Protein AF-A0A2X5NMG3-F1 (afdb_monomer)

Sequence (108 aa):
MKKVLAVIGVFCIFLIQPAVRASELTYLFMPAVRQDKPQSMLVMMHGYGANEQDFNDFPVIVPGNMIVVSLRAPLPVAGDSYQWYRGQINRRMLPPISKAAVMQWFRR

Radius of gyration: 22.35 Å; Cα contacts (8 Å, |Δi|>4): 125; chains: 1; bounding box: 40×63×50 Å

InterPro domains:
  IPR029058 Alpha/Beta hydrolase fold [G3DSA:3.40.50.1820] (16-107)
  IPR029058 Alpha/Beta hydrolase fold [SSF53474] (34-88)

Organism: NCBI:txid82987

Mean predicted aligned error: 11.78 Å

Secondary structure (DSSP, 8-state):
-HHHHHHHHHHHHHH---S----PPPEEEE--S--SS--EEEEEE--TTB-GGGGTTGGGTS-TTEEEEEEPPSEE-SSS-EESS-----TTTS----HHHHHHHTT-

Foldseek 3Di:
DVVVVVVVVVVVVVVPDPPDDPPDWDKDKDAQQDPPDAEAEDEAEDAFFAAQCVCVCVCVVDPRRYIYIGTGAPADDDDRTGDPDDDDPPPVPDDPCDPVNVVVVVVD

Structure (mmCIF, N/CA/C/O backbone):
data_AF-A0A2X5NMG3-F1
#
_entry.id   AF-A0A2X5NMG3-F1
#
loop_
_atom_site.group_PDB
_atom_site.id
_atom_site.type_symbol
_atom_site.label_atom_id
_atom_site.label_alt_id
_atom_site.label_comp_id
_atom_site.label_asym_id
_atom_site.label_entity_id
_atom_site.label_seq_id
_atom_site.pdbx_PDB_ins_code
_atom_site.Cartn_x
_atom_site.Cartn_y
_atom_site.Cartn_z
_atom_site.occupancy
_atom_site.B_iso_or_equiv
_atom_site.auth_seq_id
_atom_site.auth_comp_id
_atom_site.auth_asym_id
_atom_site.auth_atom_id
_atom_site.pdbx_PDB_model_num
ATOM 1 N N . MET A 1 1 ? -6.782 45.976 -30.933 1.00 60.94 1 MET A N 1
ATOM 2 C CA . MET A 1 1 ? -5.992 45.917 -29.678 1.00 60.94 1 MET A CA 1
ATOM 3 C C . MET A 1 1 ? -6.681 45.102 -28.576 1.00 60.94 1 MET A C 1
ATOM 5 O O . MET A 1 1 ? -6.083 44.143 -28.115 1.00 60.94 1 MET A O 1
ATOM 9 N N . LYS A 1 2 ? -7.949 45.367 -28.217 1.00 54.38 2 LYS A N 1
ATOM 10 C CA . LYS A 1 2 ? -8.680 44.628 -27.154 1.00 54.38 2 LYS A CA 1
ATOM 11 C C . LYS A 1 2 ? -8.810 43.104 -27.374 1.00 54.38 2 LYS A C 1
ATOM 13 O O . LYS A 1 2 ? -8.700 42.343 -26.423 1.00 54.38 2 LYS A O 1
ATOM 18 N N . LYS A 1 3 ? -8.972 42.652 -28.627 1.00 56.31 3 LYS A N 1
ATOM 19 C CA . LYS A 1 3 ? -9.060 41.215 -28.971 1.00 56.31 3 LYS A CA 1
ATOM 20 C C . LYS A 1 3 ? -7.735 40.457 -28.783 1.00 56.31 3 LYS A C 1
ATOM 22 O O . LYS A 1 3 ? -7.759 39.283 -28.457 1.00 56.31 3 LYS A O 1
ATOM 27 N N . VAL A 1 4 ? -6.593 41.134 -28.936 1.00 62.91 4 VAL A N 1
ATOM 28 C CA . VAL A 1 4 ? -5.257 40.531 -28.762 1.00 62.91 4 VAL A CA 1
ATOM 29 C C . VAL A 1 4 ? -4.932 40.361 -27.276 1.00 62.91 4 VAL A C 1
ATOM 31 O O . VAL A 1 4 ? -4.454 39.304 -26.881 1.00 62.91 4 VAL A O 1
ATOM 34 N N . LEU A 1 5 ? -5.289 41.342 -26.435 1.00 60.06 5 LEU A N 1
ATOM 35 C CA . LEU A 1 5 ? -5.174 41.201 -24.977 1.00 60.06 5 LEU A CA 1
ATOM 36 C C . LEU A 1 5 ? -6.048 40.063 -24.428 1.00 60.06 5 LEU A C 1
ATOM 38 O O . LEU A 1 5 ? -5.608 39.344 -23.537 1.00 60.06 5 LEU A O 1
ATOM 42 N N . ALA A 1 6 ? -7.256 39.869 -24.971 1.00 61.03 6 ALA A N 1
ATOM 43 C CA . ALA A 1 6 ? -8.133 38.773 -24.557 1.00 61.03 6 ALA A CA 1
ATOM 44 C C . ALA A 1 6 ? -7.538 37.390 -24.888 1.00 61.03 6 ALA A C 1
ATOM 46 O O . ALA A 1 6 ? -7.600 36.484 -24.064 1.00 61.03 6 ALA A O 1
ATOM 47 N N . VAL A 1 7 ? -6.909 37.241 -26.059 1.00 63.19 7 VAL A N 1
ATOM 48 C CA . VAL A 1 7 ? -6.270 35.981 -26.482 1.00 63.19 7 VAL A CA 1
ATOM 49 C C . VAL A 1 7 ? -5.044 35.661 -25.621 1.00 63.19 7 VAL A C 1
ATOM 51 O O . VAL A 1 7 ? -4.889 34.524 -25.188 1.00 63.19 7 VAL A O 1
ATOM 54 N N . ILE A 1 8 ? -4.215 36.662 -25.304 1.00 65.62 8 ILE A N 1
ATOM 55 C CA . ILE A 1 8 ? -3.057 36.494 -24.410 1.00 65.62 8 ILE A CA 1
ATOM 56 C C . ILE A 1 8 ? -3.519 36.153 -22.986 1.00 65.62 8 ILE A C 1
ATOM 58 O O . ILE A 1 8 ? -2.953 35.265 -22.357 1.00 65.62 8 ILE A O 1
ATOM 62 N N . GLY A 1 9 ? -4.584 36.796 -22.497 1.00 61.44 9 GLY A N 1
ATOM 63 C CA . GLY A 1 9 ? -5.169 36.497 -21.187 1.00 61.44 9 GLY A CA 1
ATOM 64 C C . GLY A 1 9 ? -5.680 35.058 -21.072 1.00 61.44 9 GLY A C 1
ATOM 65 O O . GLY A 1 9 ? -5.383 34.384 -20.090 1.00 61.44 9 GLY A O 1
ATOM 66 N N . VAL A 1 10 ? -6.382 34.555 -22.094 1.00 65.38 10 VAL A N 1
ATOM 67 C CA . VAL A 1 10 ? -6.840 33.153 -22.142 1.00 65.38 10 VAL A CA 1
ATOM 68 C C . VAL A 1 10 ? -5.656 32.185 -22.239 1.00 65.38 10 VAL A C 1
ATOM 70 O O . VAL A 1 10 ? -5.658 31.161 -21.563 1.00 65.38 10 VAL A O 1
ATOM 73 N N . PHE A 1 11 ? -4.614 32.516 -23.006 1.00 63.69 11 PHE A N 1
ATOM 74 C CA . PHE A 1 11 ? -3.411 31.686 -23.123 1.00 63.69 11 PHE A CA 1
ATOM 75 C C . PHE A 1 11 ? -2.631 31.600 -21.799 1.00 63.69 11 PHE A C 1
ATOM 77 O O . PHE A 1 11 ? -2.198 30.520 -21.412 1.00 63.69 11 PHE A O 1
ATOM 84 N N . CYS A 1 12 ? -2.535 32.700 -21.044 1.00 61.03 12 CYS A N 1
ATOM 85 C CA . CYS A 1 12 ? -1.917 32.710 -19.714 1.00 61.03 12 CYS A CA 1
ATOM 86 C C . CYS A 1 12 ? -2.672 31.843 -18.694 1.00 61.03 12 CYS A C 1
ATOM 88 O O . CYS A 1 12 ? -2.035 31.223 -17.849 1.00 61.03 12 CYS A O 1
ATOM 90 N N . ILE A 1 13 ? -4.003 31.737 -18.792 1.00 61.59 13 ILE A N 1
ATOM 91 C CA . ILE A 1 13 ? -4.808 30.862 -17.918 1.00 61.59 13 ILE A CA 1
ATOM 92 C C . ILE A 1 13 ? -4.492 29.375 -18.168 1.00 61.59 13 ILE A C 1
ATOM 94 O O . ILE A 1 13 ? -4.511 28.586 -17.228 1.00 61.59 13 ILE A O 1
ATOM 98 N N . PHE A 1 14 ? -4.112 28.989 -19.392 1.00 59.09 14 PHE A N 1
ATOM 99 C CA . PHE A 1 14 ? -3.654 27.624 -19.696 1.00 59.09 14 PHE A CA 1
ATOM 100 C C . PHE A 1 14 ? -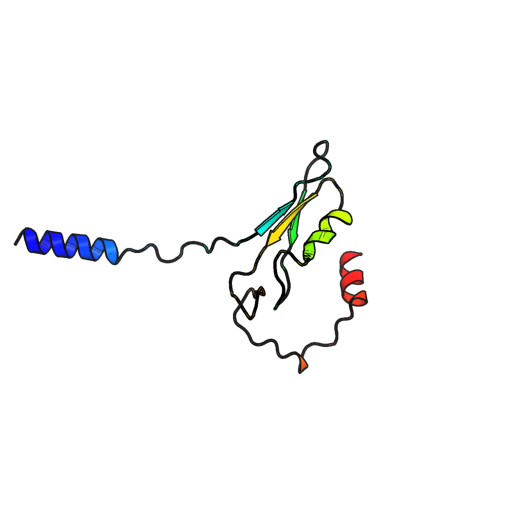2.200 27.344 -19.280 1.00 59.09 14 PHE A C 1
ATOM 102 O O . PHE A 1 14 ? -1.837 26.181 -19.118 1.00 59.09 14 PHE A O 1
ATOM 109 N N . LEU A 1 15 ? -1.377 28.380 -19.082 1.00 59.19 15 LEU A N 1
ATOM 110 C CA . LEU A 1 15 ? 0.008 28.246 -18.605 1.00 59.19 15 LEU A CA 1
ATOM 111 C C . LEU A 1 15 ? 0.109 28.143 -17.075 1.00 59.19 15 LEU A C 1
ATOM 113 O O . LEU A 1 15 ? 1.130 27.693 -16.561 1.00 59.19 15 LEU A O 1
ATOM 117 N N . ILE A 1 16 ? -0.953 28.505 -16.348 1.00 59.59 16 ILE A N 1
ATOM 118 C CA . ILE A 1 16 ? -1.086 28.285 -14.902 1.00 59.59 16 ILE A CA 1
ATOM 119 C C . ILE A 1 16 ? -1.895 26.999 -14.688 1.00 59.59 16 ILE A C 1
ATOM 121 O O . ILE A 1 16 ? -2.983 27.006 -14.116 1.00 59.59 16 ILE A O 1
ATOM 125 N N . GLN A 1 17 ? -1.390 25.864 -15.172 1.00 60.62 17 GLN A N 1
ATOM 126 C CA . GLN A 1 17 ? -1.853 24.599 -14.605 1.00 60.62 17 GLN A CA 1
ATOM 127 C C . GLN A 1 17 ? -1.239 24.476 -13.207 1.00 60.62 17 GLN A C 1
ATOM 129 O O . GLN A 1 17 ? -0.036 24.714 -13.072 1.00 60.62 17 GLN A O 1
ATOM 134 N N . PRO A 1 18 ? -2.008 24.132 -12.157 1.00 56.69 18 PRO A N 1
ATOM 135 C CA . PRO A 1 18 ? -1.425 23.841 -10.857 1.00 56.69 18 PRO A CA 1
ATOM 136 C C . PRO A 1 18 ? -0.464 22.662 -11.022 1.00 56.69 18 PRO A C 1
ATOM 138 O O . PRO A 1 18 ? -0.866 21.508 -11.180 1.00 56.69 18 PRO A O 1
ATOM 141 N N . ALA A 1 19 ? 0.828 22.979 -11.040 1.00 59.25 19 ALA A N 1
ATOM 142 C CA . ALA A 1 19 ? 1.884 21.998 -10.967 1.00 59.25 19 ALA A CA 1
ATOM 143 C C . ALA A 1 19 ? 1.764 21.307 -9.604 1.00 59.25 19 ALA A C 1
ATOM 145 O O . ALA A 1 19 ? 1.772 21.962 -8.565 1.00 59.25 19 ALA A O 1
ATOM 146 N N . VAL A 1 20 ? 1.672 19.977 -9.647 1.00 53.53 20 VAL A N 1
ATOM 147 C CA . VAL A 1 20 ? 1.563 19.055 -8.506 1.00 53.53 20 VAL A CA 1
ATOM 148 C C . VAL A 1 20 ? 0.147 18.939 -7.920 1.00 53.53 20 VAL A C 1
ATOM 150 O O . VAL A 1 20 ? -0.150 19.390 -6.817 1.00 53.53 20 VAL A O 1
ATOM 153 N N . ARG A 1 21 ? -0.724 18.188 -8.612 1.00 56.19 21 ARG A N 1
ATOM 154 C CA . ARG A 1 21 ? -1.707 17.360 -7.893 1.00 56.19 21 ARG A CA 1
ATOM 155 C C . ARG A 1 21 ? -0.905 16.380 -7.037 1.00 56.19 21 ARG A C 1
ATOM 157 O O . ARG A 1 21 ? -0.109 15.620 -7.589 1.00 56.19 21 ARG A O 1
ATOM 164 N N . ALA A 1 22 ? -1.102 16.396 -5.718 1.00 54.22 22 ALA A N 1
ATOM 165 C CA . ALA A 1 22 ? -0.712 15.267 -4.882 1.00 54.22 22 ALA A CA 1
ATOM 166 C C . ALA A 1 22 ? -1.275 14.005 -5.548 1.00 54.22 22 ALA A C 1
ATOM 168 O O . ALA A 1 22 ? -2.470 13.945 -5.841 1.00 54.22 22 ALA A O 1
ATOM 169 N N . SER A 1 23 ? -0.409 13.061 -5.912 1.00 66.62 23 SER A N 1
ATOM 170 C CA . SER A 1 23 ? -0.841 11.838 -6.578 1.00 66.62 23 SER A CA 1
ATOM 171 C C . SER A 1 23 ? -1.738 11.073 -5.614 1.00 66.62 23 SER A C 1
ATOM 173 O O . SER A 1 23 ? -1.250 10.551 -4.611 1.00 66.62 23 SER A O 1
ATOM 175 N N . GLU A 1 24 ? -3.040 11.040 -5.887 1.00 84.06 24 GLU A N 1
ATOM 176 C CA . GLU A 1 24 ? -3.960 10.187 -5.147 1.00 84.06 24 GLU A CA 1
ATOM 177 C C . GLU A 1 24 ? -3.531 8.733 -5.346 1.00 84.06 24 GLU A C 1
ATOM 179 O O . GLU A 1 24 ? -3.360 8.270 -6.477 1.00 84.06 24 GLU A O 1
ATOM 184 N N . LEU A 1 25 ? -3.290 8.031 -4.240 1.00 92.81 25 LEU A N 1
ATOM 185 C CA . LEU A 1 25 ? -2.974 6.611 -4.276 1.00 92.81 25 LEU A CA 1
ATOM 186 C C . LEU A 1 25 ? -4.274 5.820 -4.373 1.00 92.81 25 LEU A C 1
ATOM 188 O O . LEU A 1 25 ? -5.251 6.122 -3.692 1.00 92.81 25 LEU A O 1
ATOM 192 N N . THR A 1 26 ? -4.268 4.780 -5.201 1.00 94.88 26 THR A N 1
ATOM 193 C CA . THR A 1 26 ? -5.313 3.751 -5.157 1.00 94.88 26 THR A CA 1
ATOM 194 C C . THR A 1 26 ? -5.118 2.911 -3.897 1.00 94.88 26 THR A C 1
ATOM 196 O O . THR A 1 26 ? -3.983 2.660 -3.492 1.00 94.88 26 THR A O 1
ATOM 199 N N . TYR A 1 27 ? -6.208 2.488 -3.262 1.00 95.12 27 TYR A N 1
ATOM 200 C CA . TYR A 1 27 ? -6.145 1.685 -2.047 1.00 95.12 27 TYR A CA 1
ATOM 201 C C . TYR A 1 27 ? -7.347 0.752 -1.910 1.00 95.12 27 TYR A C 1
ATOM 203 O O . TYR A 1 27 ? -8.416 1.007 -2.464 1.00 95.12 27 TYR A O 1
ATOM 211 N N . LEU A 1 28 ? -7.170 -0.301 -1.114 1.00 95.00 28 LEU A N 1
ATOM 212 C CA . LEU A 1 28 ? -8.258 -1.103 -0.567 1.00 95.00 28 LEU A CA 1
ATOM 213 C C . LEU A 1 28 ? -8.520 -0.686 0.872 1.00 95.00 28 LEU A C 1
ATOM 215 O O . LEU A 1 28 ? -7.589 -0.555 1.668 1.00 95.00 28 LEU A O 1
ATOM 219 N N . PHE A 1 29 ? -9.794 -0.500 1.197 1.00 94.25 29 PHE A N 1
ATOM 220 C CA . PHE A 1 29 ? -10.257 -0.181 2.538 1.00 94.25 29 PHE A CA 1
ATOM 221 C C . PHE A 1 29 ? -11.028 -1.360 3.112 1.00 94.25 29 PHE A C 1
ATOM 223 O O . PHE A 1 29 ? -11.994 -1.837 2.518 1.00 94.25 29 PHE A O 1
ATOM 230 N N . MET A 1 30 ? -10.609 -1.802 4.289 1.00 92.56 30 MET A N 1
ATOM 231 C CA . MET A 1 30 ? -11.204 -2.912 5.010 1.00 92.56 30 MET A CA 1
ATOM 232 C C . MET A 1 30 ? -11.586 -2.416 6.411 1.00 92.56 30 MET A C 1
ATOM 234 O O . MET A 1 30 ? -10.706 -2.042 7.195 1.00 92.56 30 MET A O 1
ATOM 238 N N . PRO A 1 31 ? -12.890 -2.345 6.732 1.00 92.69 31 PRO A N 1
ATOM 239 C CA . PRO A 1 31 ? -13.344 -1.841 8.019 1.00 92.69 31 PRO A CA 1
ATOM 240 C C . PRO A 1 31 ? -12.979 -2.806 9.151 1.00 92.69 31 PRO A C 1
AT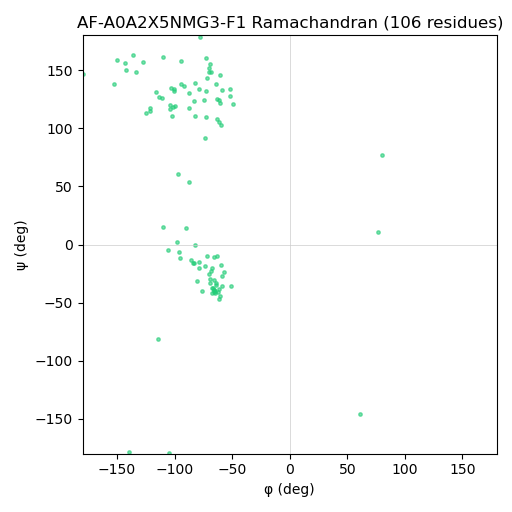OM 242 O O . PRO A 1 31 ? -12.857 -4.014 8.946 1.00 92.69 31 PRO A O 1
ATOM 245 N N . ALA A 1 32 ? -12.871 -2.273 10.368 1.00 93.69 32 ALA A N 1
ATOM 246 C CA . ALA A 1 32 ? -12.698 -3.108 11.548 1.00 93.69 32 ALA A CA 1
ATOM 247 C C . ALA A 1 32 ? -13.926 -4.003 11.772 1.00 93.69 32 ALA A C 1
ATOM 249 O O . ALA A 1 32 ? -15.069 -3.544 11.695 1.00 93.69 32 ALA A O 1
ATOM 250 N N . VAL A 1 33 ? -13.674 -5.264 12.125 1.00 91.69 33 VAL A N 1
ATOM 251 C CA . VAL A 1 33 ? -14.713 -6.252 12.460 1.00 91.69 33 VAL A CA 1
ATOM 252 C C . VAL A 1 33 ? -15.445 -5.862 13.748 1.00 91.69 33 VAL A C 1
ATOM 254 O O . VAL A 1 33 ? -16.653 -6.041 13.872 1.00 91.69 33 VAL A O 1
ATOM 257 N N . ARG A 1 34 ? -14.715 -5.305 14.719 1.00 92.06 34 ARG A N 1
ATOM 258 C CA . ARG A 1 34 ? -15.236 -4.827 16.000 1.00 92.06 34 ARG A CA 1
ATOM 259 C C . ARG A 1 34 ? -15.363 -3.314 15.990 1.00 92.06 34 ARG A C 1
ATOM 261 O O . ARG A 1 34 ? -14.363 -2.599 16.017 1.00 92.06 34 ARG A O 1
ATOM 268 N N . GLN A 1 35 ? -16.604 -2.846 15.991 1.00 91.81 35 GLN A N 1
ATOM 269 C CA . GLN A 1 35 ? -16.938 -1.421 16.069 1.00 91.81 35 GLN A CA 1
ATOM 270 C C . GLN A 1 35 ? -17.252 -0.963 17.502 1.00 91.81 35 GLN A C 1
ATOM 272 O O . GLN A 1 35 ? -17.397 0.225 17.755 1.00 91.81 35 GLN A O 1
ATOM 277 N N . ASP A 1 36 ? -17.310 -1.898 18.453 1.00 94.31 36 ASP A N 1
ATOM 278 C CA . ASP A 1 36 ? -17.590 -1.655 19.872 1.00 94.31 36 ASP A CA 1
ATOM 279 C C . ASP A 1 36 ? -16.358 -1.207 20.682 1.00 94.31 36 ASP A C 1
ATOM 281 O O . ASP A 1 36 ? -16.441 -0.995 21.890 1.00 94.31 36 ASP A O 1
ATOM 285 N N . LYS A 1 37 ? -15.195 -1.089 20.035 1.00 92.25 37 LYS A N 1
ATOM 286 C CA . LYS A 1 37 ? -13.911 -0.756 20.663 1.00 92.25 37 LYS A CA 1
ATOM 287 C C . LYS A 1 37 ? -13.241 0.426 19.964 1.00 92.25 37 LYS A C 1
ATOM 289 O O . LYS A 1 37 ? -13.483 0.627 18.775 1.00 92.25 37 LYS A O 1
ATOM 294 N N . PRO A 1 38 ? -12.340 1.158 20.653 1.00 95.38 38 PRO A N 1
ATOM 295 C CA . PRO A 1 38 ? -11.472 2.130 20.001 1.00 95.38 38 PRO A CA 1
ATOM 296 C C . PRO A 1 38 ? -10.739 1.494 18.820 1.00 95.38 38 PRO A C 1
ATOM 298 O O . PRO A 1 38 ? -10.124 0.428 18.959 1.00 95.38 38 PRO A O 1
ATOM 301 N N . GLN A 1 39 ? -10.838 2.146 17.667 1.00 95.62 39 GLN A N 1
ATOM 302 C CA . GLN A 1 39 ? -10.271 1.650 16.424 1.00 95.62 39 GLN A CA 1
ATOM 303 C C . GLN A 1 39 ? -8.859 2.194 16.227 1.00 95.62 39 GLN A C 1
ATOM 305 O O . GLN A 1 39 ? -8.604 3.382 16.429 1.00 95.62 39 GLN A O 1
ATOM 310 N N . SER A 1 40 ? -7.946 1.324 15.812 1.00 95.00 40 SER A N 1
ATOM 311 C CA . SER A 1 40 ? -6.638 1.715 15.285 1.00 95.00 40 SER A CA 1
ATOM 312 C C . SER A 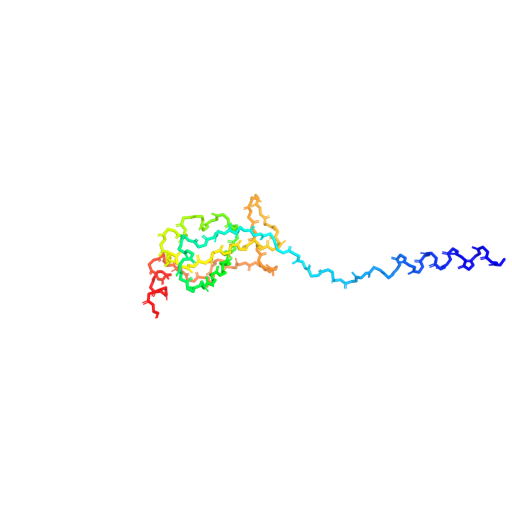1 40 ? -6.581 1.430 13.787 1.00 95.00 40 SER A C 1
ATOM 314 O O . SER A 1 40 ? -7.398 0.680 13.258 1.00 95.00 40 SER A O 1
ATOM 316 N N . MET A 1 41 ? -5.642 2.056 13.083 1.00 94.56 41 MET A N 1
ATOM 317 C CA . MET A 1 41 ? -5.489 1.885 11.640 1.00 94.56 41 MET A CA 1
ATOM 318 C C . MET A 1 41 ? -4.145 1.240 11.320 1.00 94.56 41 MET A C 1
ATOM 320 O O . MET A 1 41 ? -3.105 1.691 11.798 1.00 94.56 41 MET A O 1
ATOM 324 N N . LEU A 1 42 ? -4.177 0.205 10.486 1.00 93.06 42 LEU A N 1
ATOM 325 C CA . LEU A 1 42 ? -3.014 -0.400 9.858 1.00 93.06 42 LEU A CA 1
ATOM 326 C C . LEU A 1 42 ? -2.960 0.040 8.397 1.00 93.06 42 LEU A C 1
ATOM 328 O O . LEU A 1 42 ? -3.846 -0.294 7.612 1.00 93.06 42 LEU A O 1
ATOM 332 N N . VAL A 1 43 ? -1.903 0.763 8.033 1.00 94.38 43 VAL A N 1
ATOM 333 C CA . VAL A 1 43 ? -1.615 1.119 6.640 1.00 94.38 43 VAL A CA 1
ATOM 334 C C . VAL A 1 43 ? -0.560 0.154 6.112 1.00 94.38 43 VAL A C 1
ATOM 336 O O . VAL A 1 43 ? 0.546 0.085 6.645 1.00 94.38 43 VAL A O 1
ATOM 339 N N . MET A 1 44 ? -0.903 -0.600 5.073 1.00 93.19 44 MET A N 1
ATOM 340 C CA . MET A 1 44 ? -0.025 -1.582 4.444 1.00 93.19 44 MET A CA 1
ATOM 341 C C . MET A 1 44 ? 0.537 -1.031 3.137 1.00 93.19 44 MET A C 1
ATOM 343 O O . MET A 1 44 ? -0.187 -0.478 2.309 1.00 93.19 44 MET A O 1
ATOM 347 N N . MET A 1 45 ? 1.842 -1.216 2.950 1.00 95.00 45 MET A N 1
ATOM 348 C CA . MET A 1 45 ? 2.566 -0.841 1.740 1.00 95.00 45 MET A CA 1
ATOM 349 C C . MET A 1 45 ? 3.226 -2.089 1.165 1.00 95.00 45 MET A C 1
ATOM 351 O O . MET A 1 45 ? 4.069 -2.708 1.817 1.00 95.00 45 MET A O 1
ATOM 355 N N . HIS A 1 46 ? 2.836 -2.475 -0.048 1.00 93.44 46 HIS A N 1
ATOM 356 C CA . HIS A 1 46 ? 3.380 -3.668 -0.690 1.00 93.44 46 HIS A CA 1
ATOM 357 C C . HIS A 1 46 ? 4.827 -3.456 -1.169 1.00 93.44 46 HIS A C 1
ATOM 359 O O . HIS A 1 46 ? 5.300 -2.327 -1.337 1.00 93.44 46 HIS A O 1
ATOM 365 N N . GLY A 1 47 ? 5.539 -4.563 -1.400 1.00 91.12 47 GLY A N 1
ATOM 366 C CA . GLY A 1 47 ? 6.896 -4.560 -1.953 1.00 91.12 47 GLY A CA 1
ATOM 367 C C . GLY A 1 47 ? 6.938 -4.326 -3.470 1.00 91.12 47 GLY A C 1
ATOM 368 O O . GLY A 1 47 ? 5.915 -4.206 -4.133 1.00 91.12 47 GLY A O 1
ATOM 369 N N . TYR A 1 48 ? 8.136 -4.280 -4.052 1.00 91.12 48 TYR A N 1
ATOM 370 C CA . TYR A 1 48 ? 8.306 -4.167 -5.507 1.00 91.12 48 TYR A CA 1
ATOM 371 C C . TYR A 1 48 ? 7.643 -5.332 -6.258 1.00 91.12 48 TYR A C 1
ATOM 373 O O . TYR A 1 48 ? 7.894 -6.493 -5.929 1.00 91.12 48 TYR A O 1
ATOM 381 N N . GLY A 1 49 ? 6.884 -5.029 -7.315 1.00 91.44 49 GLY A N 1
ATOM 382 C CA . GLY A 1 49 ? 6.281 -6.048 -8.181 1.00 91.44 49 GLY A CA 1
ATOM 383 C C . GLY A 1 49 ? 5.048 -6.733 -7.578 1.00 91.44 49 GLY A C 1
ATOM 384 O O . GLY A 1 49 ? 4.587 -7.723 -8.133 1.00 91.44 49 GLY A O 1
ATOM 385 N N . ALA A 1 50 ? 4.541 -6.196 -6.471 1.00 93.75 50 ALA A N 1
ATOM 386 C CA . ALA A 1 50 ? 3.287 -6.559 -5.822 1.00 93.75 50 ALA A CA 1
ATOM 387 C C . ALA A 1 50 ? 2.221 -5.477 -6.092 1.00 93.75 50 ALA A C 1
ATOM 389 O O . ALA A 1 50 ? 2.498 -4.475 -6.768 1.00 93.75 50 ALA A O 1
ATOM 390 N N . ASN A 1 51 ? 1.021 -5.666 -5.557 1.00 95.75 51 ASN A N 1
ATOM 391 C CA . ASN A 1 51 ? -0.057 -4.687 -5.543 1.00 95.75 51 ASN A CA 1
ATOM 392 C C . ASN A 1 51 ? -0.795 -4.693 -4.185 1.00 95.75 51 ASN A C 1
ATOM 394 O O . ASN A 1 51 ? -0.425 -5.383 -3.236 1.00 95.75 51 ASN A O 1
ATOM 398 N N . GLU A 1 52 ? -1.822 -3.866 -4.059 1.00 95.38 52 GLU A N 1
ATOM 399 C CA . GLU A 1 52 ? -2.631 -3.702 -2.851 1.00 95.38 52 GLU A CA 1
ATOM 400 C C . GLU A 1 52 ? -3.481 -4.930 -2.475 1.00 95.38 52 GLU A C 1
ATOM 402 O O . GLU A 1 52 ? -3.872 -5.048 -1.313 1.00 95.38 52 GLU A O 1
ATOM 407 N N . GLN A 1 53 ? -3.756 -5.843 -3.411 1.00 94.94 53 GLN A N 1
ATOM 408 C CA . GLN A 1 53 ? -4.547 -7.061 -3.188 1.00 94.94 53 GLN A CA 1
ATOM 409 C C . GLN A 1 53 ? -3.718 -8.208 -2.591 1.00 94.94 53 GLN A C 1
ATOM 411 O O . GLN A 1 53 ? -4.287 -9.143 -2.029 1.00 94.94 53 GLN A O 1
ATOM 416 N N . ASP A 1 54 ? -2.384 -8.131 -2.637 1.00 90.06 54 ASP A N 1
ATOM 417 C CA . ASP A 1 54 ? -1.492 -9.179 -2.111 1.00 90.06 54 ASP A CA 1
ATOM 418 C C . ASP A 1 54 ? -1.613 -9.389 -0.587 1.00 90.06 54 ASP A C 1
ATOM 420 O O . ASP A 1 54 ? -1.091 -10.362 -0.039 1.00 90.06 54 ASP A O 1
ATOM 424 N N . PHE A 1 55 ? -2.324 -8.497 0.110 1.00 83.88 55 PHE A N 1
ATOM 425 C CA . PHE A 1 55 ? -2.599 -8.575 1.545 1.00 83.88 55 PHE A CA 1
ATOM 426 C C . PHE A 1 55 ? -4.063 -8.885 1.892 1.00 83.88 55 PHE A C 1
ATOM 428 O O . PHE A 1 55 ? -4.457 -8.701 3.043 1.00 83.88 55 PHE A O 1
ATOM 435 N N . ASN A 1 56 ? -4.884 -9.350 0.949 1.00 82.56 56 ASN A N 1
ATOM 436 C CA . ASN A 1 56 ? -6.320 -9.550 1.192 1.00 82.56 56 ASN A CA 1
ATOM 437 C C . ASN A 1 56 ? -6.644 -10.526 2.340 1.00 82.56 56 ASN A C 1
ATOM 439 O O . ASN A 1 56 ? -7.668 -10.360 2.998 1.00 82.56 56 ASN A O 1
ATOM 443 N N . ASP A 1 57 ? -5.761 -11.483 2.639 1.00 81.56 57 ASP A N 1
ATOM 444 C CA . ASP A 1 57 ? -5.946 -12.431 3.749 1.00 81.56 57 ASP A CA 1
ATOM 445 C C . ASP A 1 57 ? -5.442 -11.889 5.104 1.00 81.56 57 ASP A C 1
ATOM 447 O O . ASP A 1 57 ? -5.743 -12.440 6.165 1.00 81.56 57 ASP A O 1
ATOM 451 N N . PHE A 1 58 ? -4.677 -10.792 5.104 1.00 77.44 58 PHE A N 1
ATOM 452 C CA . PHE A 1 58 ? -4.045 -10.224 6.300 1.00 77.44 58 PHE A CA 1
ATOM 453 C C . PHE A 1 58 ? -5.030 -9.710 7.374 1.00 77.44 58 PHE A C 1
ATOM 455 O O . PHE A 1 58 ? -4.745 -9.877 8.561 1.00 77.44 58 PHE A O 1
ATOM 462 N N . PRO A 1 59 ? -6.208 -9.143 7.038 1.00 79.12 59 PRO A N 1
ATOM 463 C CA . PRO A 1 59 ? -7.206 -8.748 8.033 1.00 79.12 59 PRO A CA 1
ATOM 464 C C . PRO A 1 59 ? -7.674 -9.888 8.949 1.00 79.12 59 PRO A C 1
ATOM 466 O O . PRO A 1 59 ? -8.125 -9.631 10.061 1.00 79.12 59 PRO A O 1
ATOM 469 N N . VAL A 1 60 ? -7.554 -11.147 8.512 1.00 79.38 60 VAL A N 1
ATOM 470 C CA . VAL A 1 60 ? -7.958 -12.322 9.301 1.00 79.38 60 VAL A CA 1
ATOM 471 C C . VAL A 1 60 ? -7.030 -12.551 10.501 1.00 79.38 60 VAL A C 1
ATOM 473 O O . VAL A 1 60 ? -7.444 -13.139 11.498 1.00 79.38 60 VAL A O 1
ATOM 476 N N . ILE A 1 61 ? -5.779 -12.082 10.429 1.00 84.12 61 ILE A N 1
ATOM 477 C CA . ILE A 1 61 ? -4.746 -12.344 11.444 1.00 84.12 61 ILE A CA 1
ATOM 478 C C . ILE A 1 61 ? -4.434 -11.140 12.343 1.00 84.12 61 ILE A C 1
ATOM 480 O O . ILE A 1 61 ? -3.655 -11.275 13.288 1.00 84.12 61 ILE A O 1
ATOM 484 N N . VAL A 1 62 ? -5.023 -9.972 12.077 1.00 86.62 62 VAL A N 1
ATOM 485 C CA . VAL A 1 62 ? -4.845 -8.763 12.900 1.00 86.62 62 VAL A CA 1
ATOM 486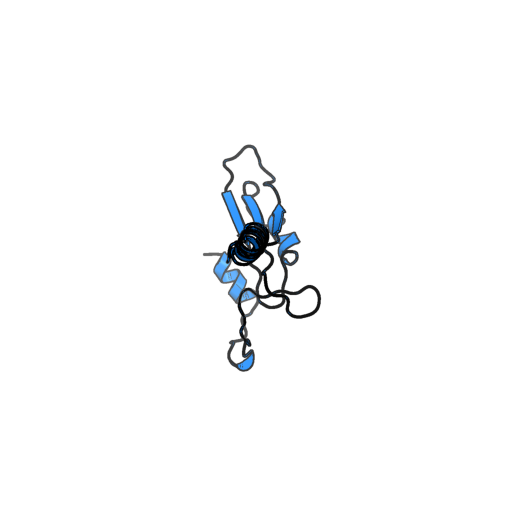 C C . VAL A 1 62 ? -5.959 -8.634 13.950 1.00 86.62 62 VAL A C 1
ATOM 488 O O . VAL A 1 62 ? -7.036 -9.212 13.793 1.00 86.62 62 VAL A O 1
ATOM 491 N N . PRO A 1 63 ? -5.741 -7.879 15.044 1.00 91.69 63 PRO A N 1
ATOM 492 C CA . PRO A 1 63 ? -6.793 -7.589 16.012 1.00 91.69 63 PRO A CA 1
ATOM 493 C C . PRO A 1 63 ? -8.068 -7.034 15.357 1.00 91.69 63 PRO A C 1
ATOM 495 O O . PRO A 1 63 ? -8.025 -6.109 14.552 1.00 91.69 63 PRO A O 1
ATOM 498 N N . GLY A 1 64 ? -9.232 -7.558 15.751 1.00 91.50 64 GLY A N 1
ATOM 499 C CA . GLY A 1 64 ? -10.508 -7.223 15.105 1.00 91.50 64 GLY A CA 1
ATOM 500 C C . GLY A 1 64 ? -10.971 -5.766 15.251 1.00 91.50 64 GLY A C 1
ATOM 501 O O . GLY A 1 64 ? -11.923 -5.379 14.584 1.00 91.50 64 GLY A O 1
ATOM 502 N N . ASN A 1 65 ? -10.338 -4.952 16.103 1.00 94.56 65 ASN A N 1
ATOM 503 C CA . ASN A 1 65 ? -10.610 -3.513 16.229 1.00 94.56 65 ASN A CA 1
ATOM 504 C C . ASN A 1 65 ? -9.733 -2.648 15.301 1.00 94.56 65 ASN A C 1
ATOM 506 O O . ASN A 1 65 ? -9.645 -1.440 15.509 1.00 94.56 65 ASN A O 1
ATOM 510 N N . MET A 1 66 ? -9.063 -3.241 14.309 1.00 94.38 66 MET A N 1
ATOM 511 C CA . MET A 1 66 ? -8.216 -2.510 13.367 1.00 94.38 66 MET A CA 1
ATOM 512 C C . MET A 1 66 ? -8.922 -2.258 12.035 1.00 94.38 66 MET A C 1
ATOM 514 O O . MET A 1 66 ? -9.468 -3.175 11.430 1.00 94.38 66 MET A O 1
ATOM 518 N N . ILE A 1 67 ? -8.860 -1.017 11.561 1.00 94.81 67 ILE A N 1
ATOM 519 C CA . ILE A 1 67 ? -9.124 -0.653 10.167 1.00 94.81 67 ILE A CA 1
ATOM 520 C C . ILE A 1 67 ? -7.868 -0.992 9.368 1.00 94.81 67 ILE A C 1
ATOM 522 O O . ILE A 1 67 ? -6.766 -0.627 9.778 1.00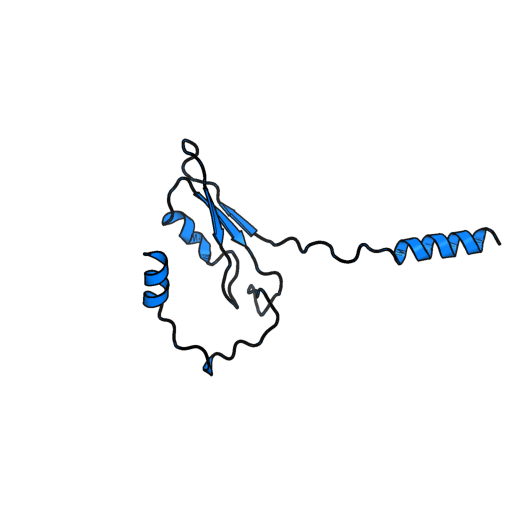 94.81 67 ILE A O 1
ATOM 526 N N . VAL A 1 68 ? -8.019 -1.648 8.223 1.00 94.12 68 VAL A N 1
ATOM 527 C CA . VAL A 1 68 ? -6.895 -1.997 7.351 1.00 94.12 68 VAL A CA 1
ATOM 528 C C . VAL A 1 68 ? -7.011 -1.225 6.039 1.00 94.12 68 VAL A C 1
ATOM 530 O O . VAL A 1 68 ? -8.040 -1.263 5.366 1.00 94.12 68 VAL A O 1
ATOM 533 N N . VAL A 1 69 ? -5.944 -0.517 5.671 1.00 95.25 69 VAL A N 1
ATOM 534 C CA . VAL A 1 69 ? -5.827 0.216 4.407 1.00 95.25 69 VAL A CA 1
ATOM 535 C C . VAL A 1 69 ? -4.617 -0.318 3.651 1.00 95.25 69 VAL A C 1
ATOM 537 O O . VAL A 1 69 ? -3.489 -0.166 4.112 1.00 95.25 69 VAL A O 1
ATOM 540 N N . SER A 1 70 ? -4.833 -0.943 2.496 1.00 95.19 70 SER A N 1
ATOM 541 C CA . SER A 1 70 ? -3.756 -1.455 1.640 1.00 95.19 70 SER A CA 1
ATO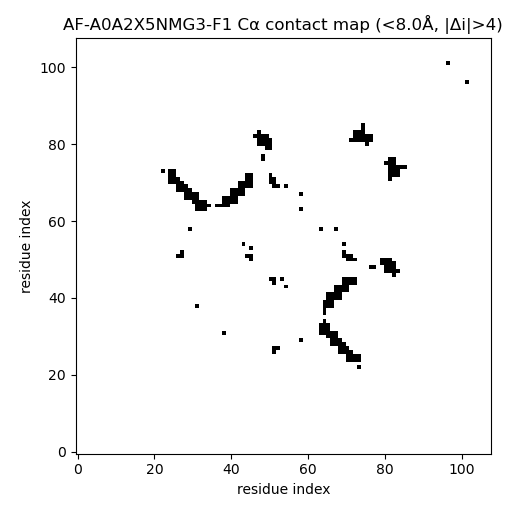M 542 C C . SER A 1 70 ? -3.525 -0.503 0.476 1.00 95.19 70 SER A C 1
ATOM 544 O O . SER A 1 70 ? -4.443 -0.264 -0.304 1.00 95.19 70 SER A O 1
ATOM 546 N N . LEU A 1 71 ? -2.331 0.079 0.368 1.00 96.00 71 LEU A N 1
ATOM 547 C CA . LEU A 1 71 ? -2.021 1.089 -0.643 1.00 96.00 71 LEU A CA 1
ATOM 548 C C . LEU A 1 71 ? -1.384 0.466 -1.887 1.00 96.00 71 LEU A C 1
ATOM 550 O O . LEU A 1 71 ? -0.460 -0.337 -1.765 1.00 96.00 71 LEU A O 1
ATOM 554 N N . ARG A 1 72 ? -1.801 0.924 -3.071 1.00 96.06 72 ARG A N 1
ATOM 555 C CA . ARG A 1 72 ? -1.147 0.660 -4.359 1.00 96.06 72 ARG A CA 1
ATOM 556 C C . ARG A 1 72 ? -0.066 1.703 -4.609 1.00 96.06 72 ARG A C 1
ATOM 558 O O . ARG A 1 72 ? -0.330 2.906 -4.549 1.00 96.06 72 ARG A O 1
ATOM 565 N N . ALA A 1 73 ? 1.134 1.258 -4.955 1.00 95.44 73 ALA A N 1
ATOM 566 C CA . ALA A 1 73 ? 2.199 2.167 -5.348 1.00 95.44 73 ALA A CA 1
ATOM 567 C C . ALA A 1 73 ? 1.894 2.859 -6.702 1.00 95.44 73 ALA A C 1
ATOM 569 O O . ALA A 1 73 ? 1.264 2.265 -7.576 1.00 95.44 73 ALA A O 1
ATOM 570 N N . PRO A 1 74 ? 2.341 4.107 -6.929 1.00 94.56 74 PRO A N 1
ATOM 571 C CA . PRO A 1 74 ? 1.875 4.906 -8.068 1.00 94.56 74 PRO A CA 1
ATOM 572 C C . PRO A 1 74 ? 2.524 4.550 -9.414 1.00 94.56 74 PRO A C 1
ATOM 574 O O . PRO A 1 74 ? 2.044 4.994 -10.456 1.00 94.56 74 PRO A O 1
ATOM 577 N N . LEU A 1 75 ? 3.634 3.802 -9.427 1.00 93.50 75 LEU A N 1
ATOM 578 C CA . LEU A 1 75 ? 4.370 3.505 -10.657 1.00 93.50 75 LEU A CA 1
ATOM 579 C C . LEU A 1 75 ? 4.094 2.063 -11.107 1.00 93.50 75 LEU A C 1
ATOM 581 O O . LEU A 1 75 ? 4.436 1.142 -10.364 1.00 93.50 75 LEU A O 1
ATOM 585 N N . PRO A 1 76 ? 3.542 1.834 -12.311 1.00 93.56 76 PRO A N 1
ATOM 586 C CA . PRO A 1 76 ? 3.370 0.485 -12.841 1.00 93.56 76 PRO A CA 1
ATOM 587 C C . PRO A 1 76 ? 4.721 -0.143 -13.222 1.00 93.56 76 PRO A C 1
ATOM 589 O O . PRO A 1 76 ? 5.667 0.566 -13.584 1.00 93.56 76 PRO A O 1
ATOM 592 N N . VAL A 1 77 ? 4.805 -1.475 -13.153 1.00 89.94 77 VAL A N 1
ATOM 593 C CA . VAL A 1 77 ? 5.974 -2.266 -13.577 1.00 89.94 77 VAL A CA 1
ATOM 594 C C . VAL A 1 77 ? 5.629 -3.153 -14.778 1.00 89.94 77 VAL A C 1
ATOM 596 O O . VAL A 1 77 ? 5.938 -2.786 -15.909 1.00 89.94 77 VAL A O 1
ATOM 599 N N . ALA A 1 78 ? 5.002 -4.311 -14.555 1.00 90.31 78 ALA A N 1
ATOM 600 C CA . ALA A 1 78 ? 4.554 -5.234 -1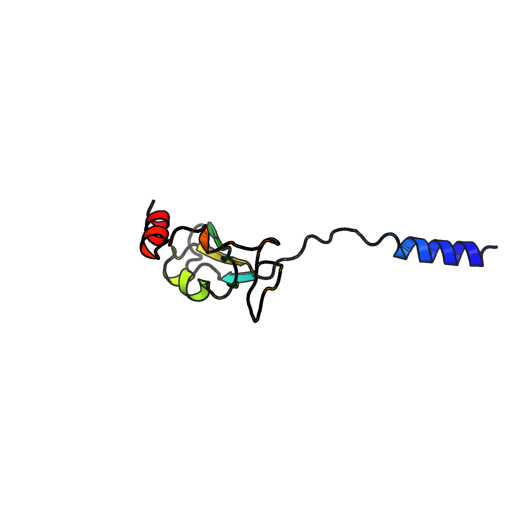5.601 1.00 90.31 78 ALA A CA 1
ATOM 601 C C . ALA A 1 78 ? 3.344 -6.042 -15.112 1.00 90.31 78 ALA A C 1
ATOM 603 O O . ALA A 1 78 ? 3.334 -6.509 -13.974 1.00 90.31 78 ALA A O 1
ATOM 604 N N . GLY A 1 79 ? 2.332 -6.232 -15.960 1.00 93.00 79 GLY A N 1
ATOM 605 C CA . GLY A 1 79 ? 1.056 -6.800 -15.509 1.00 93.00 79 GLY A CA 1
ATOM 606 C C . GLY A 1 79 ? 0.391 -5.921 -14.439 1.00 93.00 79 GLY A C 1
ATOM 607 O O . GLY A 1 79 ? 0.538 -4.701 -14.472 1.00 93.00 79 GLY A O 1
ATOM 608 N N . ASP A 1 80 ? -0.308 -6.538 -13.485 1.00 94.69 80 ASP A N 1
ATOM 609 C CA . ASP A 1 80 ? -0.966 -5.850 -12.359 1.00 94.69 80 ASP A CA 1
ATOM 610 C C . ASP A 1 80 ? -0.010 -5.671 -11.164 1.00 94.69 80 ASP A C 1
ATOM 612 O O . ASP A 1 80 ? -0.273 -6.132 -10.056 1.00 94.69 80 ASP A O 1
ATOM 616 N N . SER A 1 81 ? 1.159 -5.067 -11.407 1.00 95.31 81 SER A N 1
ATOM 617 C CA . SER A 1 81 ? 2.197 -4.873 -10.387 1.00 95.31 81 SER A CA 1
ATOM 618 C C . SER A 1 81 ? 2.777 -3.461 -10.370 1.00 95.31 81 SER A C 1
ATOM 620 O O . SER A 1 81 ? 2.882 -2.794 -11.407 1.00 95.31 81 SER A O 1
ATOM 622 N N . TYR A 1 82 ? 3.185 -3.013 -9.178 1.00 95.19 82 TYR A N 1
ATOM 623 C CA . TYR A 1 82 ? 3.527 -1.617 -8.909 1.00 95.19 82 TYR A CA 1
ATOM 624 C C . TYR A 1 82 ? 4.818 -1.451 -8.082 1.00 95.19 82 TYR A C 1
ATOM 626 O O . TYR A 1 82 ? 5.320 -2.383 -7.444 1.00 95.19 82 TYR A O 1
ATOM 634 N N . GLN A 1 83 ? 5.383 -0.239 -8.096 1.00 94.44 83 GLN A N 1
ATOM 635 C CA . GLN A 1 83 ? 6.573 0.162 -7.334 1.00 94.44 83 GLN A CA 1
ATOM 636 C C . GLN A 1 83 ? 6.462 1.604 -6.806 1.00 94.44 83 GLN A C 1
ATOM 638 O O . GLN A 1 83 ? 5.829 2.467 -7.415 1.00 94.44 83 GLN A O 1
ATOM 643 N N . TRP A 1 84 ? 7.097 1.879 -5.664 1.00 93.56 84 TRP A N 1
ATOM 644 C CA . TRP A 1 84 ? 7.015 3.178 -4.976 1.00 93.56 84 TRP A CA 1
ATOM 645 C C . TRP A 1 84 ? 7.926 4.250 -5.564 1.00 93.56 84 TRP A C 1
ATOM 647 O O . TRP A 1 84 ? 7.608 5.435 -5.543 1.00 93.56 84 TRP A O 1
ATOM 657 N N . TYR A 1 85 ? 9.067 3.832 -6.095 1.00 91.19 85 TYR A N 1
ATOM 658 C CA . TYR A 1 85 ? 10.089 4.712 -6.633 1.00 91.19 85 TYR A CA 1
ATOM 659 C C . TYR A 1 85 ? 10.724 4.066 -7.859 1.00 91.19 85 TYR A C 1
ATOM 661 O O . TYR A 1 85 ? 10.699 2.848 -8.033 1.00 91.19 85 TYR A O 1
ATOM 669 N N . ARG A 1 86 ? 11.296 4.901 -8.727 1.00 87.12 86 ARG A N 1
ATOM 670 C CA . ARG A 1 86 ? 12.074 4.426 -9.870 1.00 87.12 86 ARG A CA 1
ATOM 671 C C . ARG A 1 86 ? 13.418 3.918 -9.361 1.00 87.12 86 ARG A C 1
ATOM 673 O O . ARG A 1 86 ? 14.152 4.657 -8.715 1.00 87.12 86 ARG A O 1
ATOM 680 N N . GLY A 1 87 ? 13.748 2.676 -9.673 1.00 76.56 87 GLY A N 1
ATOM 681 C CA . GLY A 1 87 ? 15.037 2.087 -9.340 1.00 76.56 87 GLY A CA 1
ATOM 682 C C . GLY A 1 87 ? 15.107 0.656 -9.843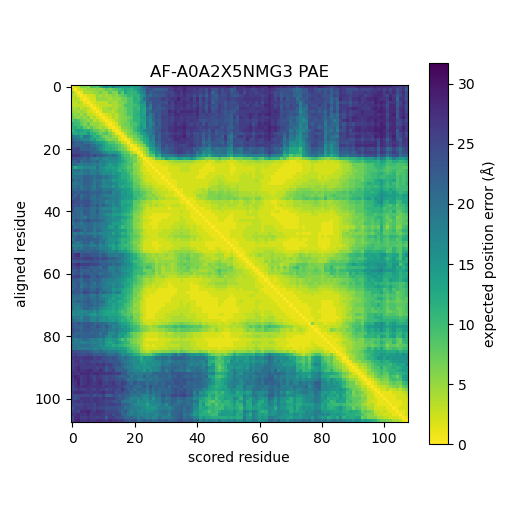 1.00 76.56 87 GLY A C 1
ATOM 683 O O . GLY A 1 87 ? 14.095 -0.040 -9.894 1.00 76.56 87 GLY A O 1
ATOM 684 N N . GLN A 1 88 ? 16.295 0.209 -10.239 1.00 66.00 88 GLN A N 1
ATOM 685 C CA . GLN A 1 88 ? 16.515 -1.209 -10.493 1.00 66.00 88 GLN A CA 1
ATOM 686 C C . GLN A 1 88 ? 16.928 -1.873 -9.184 1.00 66.00 88 GLN A C 1
ATOM 688 O O . GLN A 1 88 ? 17.968 -1.544 -8.615 1.00 66.00 88 GLN A O 1
ATOM 693 N N . ILE A 1 89 ? 16.123 -2.819 -8.699 1.00 67.88 89 ILE A N 1
ATOM 694 C CA . ILE A 1 89 ? 16.558 -3.684 -7.604 1.00 67.88 89 ILE A CA 1
ATOM 695 C C . ILE A 1 89 ? 17.593 -4.650 -8.171 1.00 67.88 89 ILE A C 1
ATOM 697 O O . ILE A 1 89 ? 17.259 -5.570 -8.922 1.00 67.88 89 ILE A O 1
ATOM 701 N N . ASN A 1 90 ? 18.856 -4.477 -7.783 1.00 69.31 90 ASN A N 1
ATOM 702 C CA . ASN A 1 90 ? 19.870 -5.481 -8.059 1.00 69.31 90 ASN A CA 1
ATOM 703 C C . ASN A 1 90 ? 19.660 -6.680 -7.127 1.00 69.31 90 ASN A C 1
ATOM 705 O O . ASN A 1 90 ? 20.191 -6.730 -6.018 1.00 69.31 90 ASN A O 1
ATOM 709 N N . ARG A 1 91 ? 18.888 -7.670 -7.584 1.00 65.25 91 ARG A N 1
ATOM 710 C CA . ARG A 1 91 ? 18.588 -8.879 -6.800 1.00 65.25 91 ARG A CA 1
ATOM 711 C C . ARG A 1 91 ? 19.830 -9.687 -6.414 1.00 65.25 91 ARG A C 1
ATOM 713 O O . ARG A 1 91 ? 19.747 -10.468 -5.478 1.00 65.25 91 ARG A O 1
ATOM 720 N N . ARG A 1 92 ? 20.978 -9.484 -7.075 1.00 70.50 92 ARG A N 1
ATOM 721 C CA . ARG A 1 92 ? 22.249 -10.124 -6.689 1.00 70.50 92 ARG A CA 1
ATOM 722 C C . ARG A 1 92 ? 22.858 -9.525 -5.416 1.00 70.50 92 ARG A C 1
ATOM 724 O O . ARG A 1 92 ? 23.702 -10.168 -4.810 1.00 70.50 92 ARG A O 1
ATOM 731 N N . MET A 1 93 ? 22.448 -8.317 -5.023 1.00 68.12 93 MET A N 1
ATOM 732 C CA . MET A 1 93 ? 22.908 -7.647 -3.798 1.00 68.12 93 MET A CA 1
ATOM 733 C C . MET A 1 93 ? 21.971 -7.858 -2.602 1.00 68.12 93 MET A C 1
ATOM 735 O O . MET A 1 93 ? 22.344 -7.523 -1.481 1.00 68.12 93 MET A O 1
ATOM 739 N N . LEU A 1 94 ? 20.765 -8.398 -2.811 1.00 66.50 94 LEU A N 1
ATOM 740 C CA . LEU A 1 94 ? 19.865 -8.713 -1.705 1.00 66.50 94 LEU A CA 1
ATOM 741 C C . LEU A 1 94 ? 20.240 -10.082 -1.121 1.00 66.50 94 LEU A C 1
ATOM 743 O O . LEU A 1 94 ? 20.226 -11.068 -1.863 1.00 66.50 94 LEU A O 1
ATOM 747 N N . PRO A 1 95 ? 20.540 -10.187 0.187 1.00 67.00 95 PRO A N 1
ATOM 748 C CA . PRO A 1 95 ? 20.624 -11.494 0.820 1.00 67.00 95 PRO A CA 1
ATOM 749 C C . PRO A 1 95 ? 19.2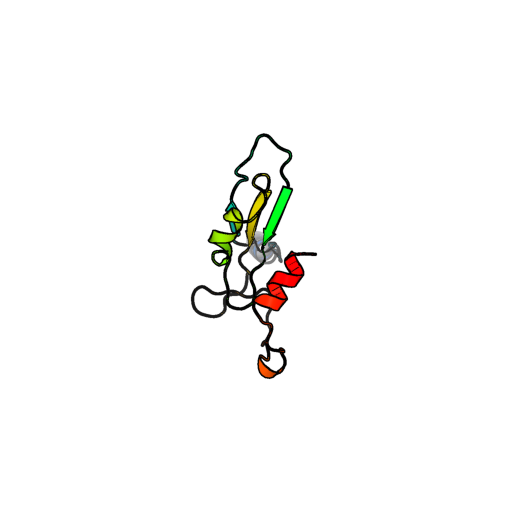57 -12.190 0.698 1.00 67.00 95 PRO A C 1
ATOM 751 O O . PRO A 1 95 ? 18.226 -11.511 0.741 1.00 67.00 95 PRO A O 1
ATOM 754 N N . PRO A 1 96 ? 19.200 -13.524 0.543 1.00 68.19 96 PRO A N 1
ATOM 755 C CA . PRO A 1 96 ? 17.932 -14.237 0.540 1.00 68.19 96 PRO A CA 1
ATOM 756 C C . PRO A 1 96 ? 17.233 -14.040 1.890 1.00 68.19 96 PRO A C 1
ATOM 758 O O . PRO A 1 96 ? 17.620 -14.620 2.903 1.00 68.19 96 PRO A O 1
ATOM 761 N N . ILE A 1 97 ? 16.197 -13.201 1.911 1.00 68.25 97 ILE A N 1
ATOM 762 C CA . ILE A 1 97 ? 15.350 -13.020 3.087 1.00 68.25 97 ILE A CA 1
ATOM 763 C C . ILE A 1 97 ? 14.330 -14.157 3.078 1.00 68.25 97 ILE A C 1
ATOM 765 O O . ILE A 1 97 ? 13.456 -14.225 2.213 1.00 68.25 97 ILE A O 1
ATOM 769 N N . SER A 1 98 ? 14.450 -15.082 4.028 1.00 74.81 98 SER A N 1
ATOM 770 C CA . SER A 1 98 ? 13.469 -16.154 4.182 1.00 74.81 98 SER A CA 1
ATOM 771 C C . SER A 1 98 ? 12.142 -15.596 4.711 1.00 74.81 98 SER A C 1
ATOM 773 O O . SER A 1 98 ? 12.127 -14.664 5.518 1.00 74.81 98 SER A O 1
ATOM 775 N N . LYS A 1 99 ? 11.010 -16.206 4.323 1.00 63.34 99 LYS A N 1
ATOM 776 C CA . LYS A 1 99 ? 9.694 -15.890 4.919 1.00 63.34 99 LYS A CA 1
ATOM 777 C C . LYS A 1 99 ? 9.741 -15.957 6.454 1.00 63.34 99 LYS A C 1
ATOM 779 O O . LYS A 1 99 ? 9.127 -15.136 7.122 1.00 63.34 99 LYS A O 1
ATOM 784 N N . ALA A 1 100 ? 10.523 -16.881 7.017 1.00 69.56 100 ALA A N 1
ATOM 785 C CA . ALA A 1 100 ? 10.710 -17.010 8.461 1.00 69.56 100 ALA A CA 1
ATOM 786 C C . ALA A 1 100 ? 11.363 -15.771 9.105 1.00 69.56 100 ALA A C 1
ATOM 788 O O . ALA A 1 100 ? 10.921 -15.346 10.173 1.00 69.56 100 ALA A O 1
ATOM 789 N N . ALA A 1 101 ? 12.367 -15.172 8.453 1.00 72.38 101 ALA A N 1
ATOM 790 C CA . ALA A 1 101 ? 13.026 -13.958 8.937 1.00 72.38 101 ALA A CA 1
ATOM 791 C C . ALA A 1 101 ? 12.063 -12.761 8.962 1.00 72.38 101 ALA A C 1
ATOM 793 O O . ALA A 1 101 ? 12.018 -12.026 9.947 1.00 72.38 101 ALA A O 1
ATOM 794 N N . VAL A 1 102 ? 11.227 -12.618 7.927 1.00 66.31 102 VAL A N 1
ATOM 795 C CA . VAL A 1 102 ? 10.179 -11.584 7.880 1.00 66.31 102 VAL A CA 1
ATOM 796 C C . VAL A 1 102 ? 9.182 -11.767 9.029 1.00 66.31 102 VAL A C 1
ATOM 798 O O . VAL A 1 102 ? 8.901 -10.823 9.762 1.00 66.31 102 VAL A O 1
ATOM 801 N N . MET A 1 103 ? 8.704 -12.993 9.260 1.00 66.19 103 MET A N 1
ATOM 802 C CA . MET A 1 103 ? 7.731 -13.280 10.326 1.00 66.19 103 MET A CA 1
ATOM 803 C C . MET A 1 103 ? 8.300 -13.118 11.743 1.00 66.19 103 MET A C 1
ATOM 805 O O . MET A 1 103 ? 7.547 -12.931 12.697 1.00 66.19 103 MET A O 1
ATOM 809 N N . GLN A 1 104 ? 9.620 -13.201 11.926 1.00 73.62 104 GLN A N 1
ATOM 810 C CA . GLN A 1 104 ? 10.245 -12.895 13.214 1.00 73.62 104 GLN A CA 1
ATOM 811 C C . GLN A 1 104 ? 10.167 -11.400 13.549 1.00 73.62 104 GLN A C 1
ATOM 813 O O . GLN A 1 104 ? 10.031 -11.057 14.721 1.00 73.62 104 GLN A O 1
ATOM 818 N N . TRP A 1 105 ? 10.226 -10.528 12.542 1.00 62.69 105 TRP A N 1
ATOM 819 C CA . TRP A 1 105 ? 10.174 -9.078 12.726 1.00 62.69 105 TRP A CA 1
ATOM 820 C C . TRP A 1 105 ? 8.804 -8.609 13.233 1.00 62.69 105 TRP A C 1
ATOM 822 O O . TRP A 1 105 ? 8.740 -7.780 14.128 1.00 62.69 105 TRP A O 1
ATOM 832 N N . PHE A 1 106 ? 7.720 -9.230 12.757 1.00 56.38 106 PHE A N 1
ATOM 833 C CA . PHE A 1 106 ? 6.348 -8.954 13.208 1.00 56.38 106 PHE A CA 1
ATOM 834 C C . PHE A 1 106 ? 6.009 -9.463 14.620 1.00 56.38 106 PHE A C 1
ATOM 836 O O . PHE A 1 106 ? 4.935 -9.165 15.130 1.00 56.38 106 PHE A O 1
ATOM 843 N N . ARG A 1 107 ? 6.881 -10.269 15.241 1.00 62.34 107 ARG A N 1
ATOM 844 C CA . ARG A 1 107 ? 6.669 -10.832 16.590 1.00 62.34 107 ARG A CA 1
ATOM 845 C C . ARG A 1 107 ? 7.376 -10.060 17.707 1.00 62.34 107 ARG A C 1
ATOM 847 O O . ARG A 1 107 ? 7.338 -10.516 18.848 1.00 62.34 107 ARG A O 1
ATOM 854 N N . ARG A 1 108 ? 8.052 -8.958 17.386 1.00 53.72 108 ARG A N 1
ATOM 855 C CA . ARG A 1 108 ? 8.662 -8.042 18.358 1.00 53.72 108 ARG A CA 1
ATOM 856 C C . ARG A 1 108 ? 7.794 -6.807 18.513 1.00 53.72 108 ARG A C 1
ATOM 858 O O . ARG A 1 108 ? 7.761 -6.296 19.649 1.00 53.72 108 ARG A O 1
#

pLDDT: mean 80.07, std 14.87, range [53.53, 96.06]

Solvent-accessible surface area (backbone atoms only — not comparable to full-atom values): 6795 Å² total; per-residue (Å²): 112,74,70,58,55,52,52,52,52,56,52,52,58,67,71,61,60,81,82,75,71,78,80,80,66,54,67,46,81,42,77,37,81,37,80,90,48,86,70,49,78,46,79,43,75,57,59,80,70,34,36,37,69,82,52,70,70,52,71,80,79,47,69,50,31,35,29,40,36,24,36,31,46,86,38,78,74,64,86,89,14,15,27,86,66,94,74,83,81,60,68,88,76,54,75,89,79,47,72,67,61,58,57,55,62,79,73,110

Nearest PDB structures (foldseek):
  7xmj-assembly1_A  TM=6.655E-01  e=3.670E-01  Lactococcus lactis subsp. lactis KF147
  5gma-assembly1_D  TM=5.737E-01  e=6.184E-01  Thermotoga maritima MSB8
  3m81-assembly1_A  TM=5.710E-01  e=6.601E-01  Thermotoga maritima
  3m83-assembly1_F  TM=5.719E-01  e=9.762E-01  Thermotoga maritima
  8g48-assembly1_A  TM=4.908E-01  e=1.756E+00  Staphylococcus aureus USA300-CA-263